Protein AF-A0A143C3G3-F1 (afdb_monomer)

Solvent-accessible surface area (backbone atoms only — not comparable to full-atom values): 5027 Å² total; per-residue (Å²): 130,88,82,73,48,74,69,57,52,51,51,50,38,60,74,72,68,50,82,76,64,95,83,52,96,79,65,72,81,76,53,72,54,26,46,68,21,34,52,48,24,60,74,72,71,47,85,76,49,66,52,13,51,53,29,36,51,54,54,51,52,54,53,51,50,53,52,52,50,54,50,52,52,51,52,52,54,54,52,59,68,72,78,113

Secondary structure (DSSP, 8-state):
-----HHHHHHHHHHTTPPPPTT-S--PPP-TTSHHHHHHHHHHT----HHHHHHHHHHHHHHHHHHHHHHHHHHHHHHHTT--

pLDDT: mean 87.08, std 13.01, range [45.78, 98.12]

Organism: NCBI:txid1783515

Mean predicted aligned error: 9.53 Å

Radius of gyration: 23.12 Å; Cα contacts (8 Å, |Δi|>4): 45; chains: 1; bounding box: 44×29×73 Å

Foldseek 3Di:
DDDDDLVRVVVVCVVVVHDDPPDRPPDDDQPFLACSSQVVCVVVVHDRDPSNVVNVVVVVVVVVVVVVVVVVVVVVVVVVVVVD

Sequence (84 aa):
MADLTDAELDQLIDAIGLKRPRGGSKYKPIAHGTYRGARQHRYRKEPLCDPCRLAENAYQAGMKQKARERKRAREQARAASSTS

Structure (mmCIF, N/CA/C/O backbone):
data_AF-A0A143C3G3-F1
#
_entry.id   AF-A0A143C3G3-F1
#
loop_
_atom_site.group_PDB
_atom_site.id
_atom_site.type_symbol
_atom_site.label_atom_id
_atom_site.label_alt_id
_atom_site.label_comp_id
_atom_site.label_asym_id
_atom_site.label_entity_id
_atom_site.label_seq_id
_atom_site.pdbx_PDB_ins_code
_atom_site.Cartn_x
_atom_site.Cartn_y
_atom_site.Cartn_z
_atom_site.occupancy
_atom_site.B_iso_or_equiv
_atom_site.auth_seq_id
_atom_site.auth_comp_id
_atom_site.auth_asym_id
_atom_site.auth_atom_id
_atom_site.pdbx_PDB_model_num
ATOM 1 N N . MET A 1 1 ? -11.513 19.003 35.674 1.00 45.78 1 MET A N 1
ATOM 2 C CA . MET A 1 1 ? -12.383 19.017 34.481 1.00 45.78 1 MET A CA 1
ATOM 3 C C . MET A 1 1 ? -12.897 17.600 34.327 1.00 45.78 1 MET A C 1
ATOM 5 O O . MET A 1 1 ? -12.078 16.702 34.438 1.00 45.78 1 MET A O 1
ATOM 9 N N . ALA A 1 2 ? -14.209 17.385 34.227 1.00 62.94 2 ALA A N 1
ATOM 10 C CA . ALA A 1 2 ? -14.745 16.038 34.039 1.00 62.94 2 ALA A CA 1
ATOM 11 C C . ALA A 1 2 ? -14.395 15.567 32.623 1.00 62.94 2 ALA A C 1
ATOM 13 O O . ALA A 1 2 ? -14.795 16.214 31.653 1.00 62.94 2 ALA A O 1
ATOM 14 N N . ASP A 1 3 ? -13.617 14.493 32.516 1.00 76.19 3 ASP A N 1
ATOM 15 C CA . ASP A 1 3 ? -13.319 13.866 31.234 1.00 76.19 3 ASP A CA 1
ATOM 16 C C . ASP A 1 3 ? -14.574 13.121 30.771 1.00 76.19 3 ASP A C 1
ATOM 18 O O . ASP A 1 3 ? -14.922 12.066 31.298 1.00 76.19 3 ASP A O 1
ATOM 22 N N . LEU A 1 4 ? -15.295 13.721 29.823 1.00 76.25 4 LEU A N 1
ATOM 23 C CA . LEU A 1 4 ? -16.409 13.078 29.133 1.00 76.25 4 LEU A CA 1
ATOM 24 C C . LEU A 1 4 ? -15.891 11.858 28.372 1.00 76.25 4 LEU A C 1
ATOM 26 O O . LEU A 1 4 ? -14.900 11.945 27.643 1.00 76.25 4 LEU A O 1
ATOM 30 N N . THR A 1 5 ? -16.588 10.735 28.503 1.00 82.94 5 THR A N 1
ATOM 31 C CA . THR A 1 5 ? -16.303 9.553 27.690 1.00 82.94 5 THR A CA 1
ATOM 32 C C . THR A 1 5 ? -16.678 9.802 26.226 1.00 82.94 5 THR A C 1
ATOM 34 O O . THR A 1 5 ? -17.564 10.604 25.917 1.00 82.94 5 THR A O 1
ATOM 37 N N . ASP A 1 6 ? -16.056 9.065 25.301 1.00 74.75 6 ASP A N 1
ATOM 38 C CA . ASP A 1 6 ? -16.362 9.157 23.864 1.00 74.75 6 ASP A CA 1
ATOM 39 C C . ASP A 1 6 ? -17.857 8.939 23.563 1.00 74.75 6 ASP A C 1
ATOM 41 O O . ASP A 1 6 ? -18.413 9.550 22.649 1.00 74.75 6 ASP A O 1
ATOM 45 N N . ALA A 1 7 ? -18.519 8.090 24.355 1.00 77.94 7 ALA A N 1
ATOM 46 C CA . ALA A 1 7 ? -19.941 7.801 24.226 1.00 77.94 7 ALA A CA 1
ATOM 47 C C . ALA A 1 7 ? -20.826 8.978 24.671 1.00 77.94 7 ALA A C 1
ATOM 49 O O . ALA A 1 7 ? -21.827 9.270 24.018 1.00 77.94 7 ALA A O 1
ATOM 50 N N . GLU A 1 8 ? -20.465 9.666 25.755 1.00 82.62 8 GLU A N 1
ATOM 51 C CA . GLU A 1 8 ? -21.196 10.844 26.242 1.00 82.62 8 GLU A CA 1
ATOM 52 C C . GLU A 1 8 ? -20.996 12.044 25.313 1.00 82.62 8 GLU A C 1
ATOM 54 O O . GLU A 1 8 ? -21.941 12.780 25.023 1.00 82.62 8 GLU A O 1
ATOM 59 N N . LEU A 1 9 ? -19.787 12.203 24.767 1.00 82.19 9 LEU A N 1
ATOM 60 C CA . LEU A 1 9 ? -19.505 13.209 23.749 1.00 82.19 9 LEU A CA 1
ATOM 61 C C . LEU A 1 9 ? -20.339 12.977 22.477 1.00 82.19 9 LEU A C 1
ATOM 63 O O . LEU A 1 9 ? -20.891 13.927 21.920 1.00 82.19 9 LEU A O 1
ATOM 67 N N . ASP A 1 10 ? -20.474 11.723 22.034 1.00 78.94 10 ASP A N 1
ATOM 68 C CA . ASP A 1 10 ? -21.332 11.357 20.902 1.00 78.94 10 ASP A CA 1
ATOM 69 C C . ASP A 1 10 ? -22.810 11.704 21.158 1.00 78.94 10 ASP A C 1
ATOM 71 O O . ASP A 1 10 ? -23.466 12.251 20.269 1.00 78.94 10 ASP A O 1
ATOM 75 N N . GLN A 1 11 ? -23.324 11.421 22.362 1.00 83.00 11 GLN A N 1
ATOM 76 C CA . GLN A 1 11 ? -24.705 11.750 22.745 1.00 83.00 11 GLN A CA 1
ATOM 77 C C . GLN A 1 11 ? -24.958 13.258 22.705 1.00 83.00 11 GLN A C 1
ATOM 79 O O . GLN A 1 11 ? -25.991 13.699 22.201 1.00 83.00 11 GLN A O 1
ATOM 84 N N . LEU A 1 12 ? -24.001 14.053 23.187 1.00 86.25 12 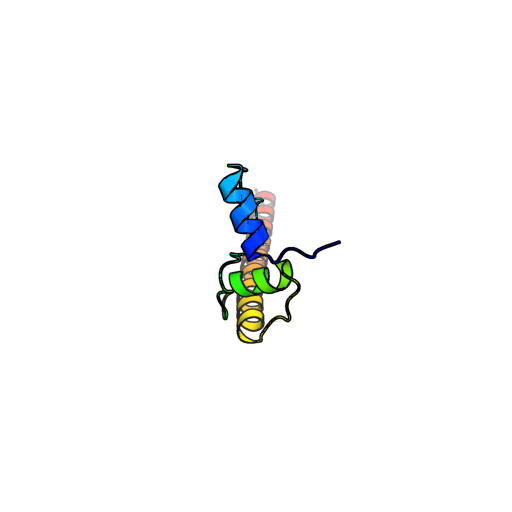LEU A N 1
ATOM 85 C CA . LEU A 1 12 ? -24.105 15.508 23.169 1.00 86.25 12 LEU A CA 1
ATOM 86 C C . LEU A 1 12 ? -24.121 16.059 21.746 1.00 86.25 12 LEU A C 1
ATOM 88 O O . LEU A 1 12 ? -24.968 16.895 21.449 1.00 86.25 12 LEU A O 1
ATOM 92 N N . ILE A 1 13 ? -23.234 15.578 20.867 1.00 83.69 13 ILE A N 1
ATOM 93 C CA . ILE A 1 13 ? -23.175 15.998 19.456 1.00 83.69 13 ILE A CA 1
ATOM 94 C C . ILE A 1 13 ? -24.505 15.726 18.743 1.00 83.69 13 ILE A C 1
ATOM 96 O O . ILE A 1 13 ? -24.983 16.589 18.001 1.00 83.69 13 ILE A O 1
ATOM 100 N N . ASP A 1 14 ? -25.106 14.557 18.980 1.00 82.62 14 ASP A N 1
ATOM 101 C CA . ASP A 1 14 ? -26.400 14.204 18.396 1.00 82.62 14 ASP A CA 1
ATOM 102 C C . ASP A 1 14 ? -27.532 15.084 18.967 1.00 82.62 14 ASP A C 1
ATOM 104 O O . ASP A 1 14 ? -28.360 15.581 18.203 1.00 82.62 14 ASP A O 1
ATOM 108 N N . ALA A 1 15 ? -27.537 15.347 20.281 1.00 87.69 15 ALA A N 1
ATOM 109 C CA . ALA A 1 15 ? -28.564 16.150 20.952 1.00 87.69 15 ALA A CA 1
ATOM 110 C C . ALA A 1 15 ? -28.606 17.615 20.480 1.00 87.69 15 ALA A C 1
ATOM 112 O O . ALA A 1 15 ? -29.679 18.201 20.362 1.00 87.69 15 ALA A O 1
ATOM 113 N N . ILE A 1 16 ? -27.447 18.204 20.179 1.00 88.69 16 ILE A N 1
ATOM 114 C CA . ILE A 1 16 ? -27.327 19.587 19.682 1.00 88.69 16 ILE A CA 1
ATOM 115 C C . ILE A 1 16 ? -27.382 19.687 18.150 1.00 88.69 16 ILE A C 1
ATOM 117 O O . ILE A 1 16 ? -27.211 20.774 17.597 1.00 88.69 16 ILE A O 1
ATOM 121 N N . GLY A 1 17 ? -27.594 18.567 17.448 1.00 85.12 17 GLY A N 1
ATOM 122 C CA . GLY A 1 17 ? -27.697 18.528 15.988 1.00 85.12 17 GLY A CA 1
ATOM 123 C C . GLY A 1 17 ? -26.417 18.947 15.258 1.00 85.12 17 GLY A C 1
ATOM 124 O O . GLY A 1 17 ? -26.471 19.351 14.093 1.00 85.12 17 GLY A O 1
ATOM 125 N N . LEU A 1 18 ? -25.256 18.877 15.919 1.00 82.62 18 LEU A N 1
ATOM 126 C CA . LEU A 1 18 ? -23.991 19.240 15.293 1.00 82.62 18 LEU A CA 1
ATOM 127 C C . LEU A 1 18 ? -23.577 18.181 14.273 1.00 82.62 18 LEU A C 1
ATOM 129 O O . LEU A 1 18 ? -23.650 16.970 14.490 1.00 82.62 18 LEU A O 1
ATOM 133 N N . LYS A 1 19 ? -23.053 18.650 13.139 1.00 75.44 19 LYS A N 1
ATOM 134 C CA . LYS A 1 19 ? -22.457 17.764 12.143 1.00 75.44 19 LYS A CA 1
ATOM 135 C C . LYS A 1 19 ? -21.246 17.071 12.761 1.00 75.44 19 LYS A C 1
ATOM 137 O O . LYS A 1 19 ? -20.254 17.725 13.079 1.00 75.44 19 LYS A O 1
ATOM 142 N N . ARG A 1 20 ? -21.323 15.742 12.87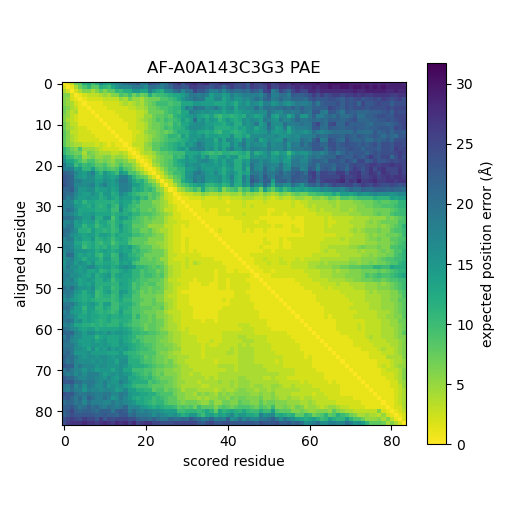6 1.00 68.81 20 ARG A N 1
ATOM 143 C CA . ARG A 1 20 ? -20.238 14.915 13.417 1.00 68.81 20 ARG A CA 1
ATOM 144 C C . ARG A 1 20 ? -18.909 15.257 12.727 1.00 68.81 20 ARG A C 1
ATOM 146 O O . ARG A 1 20 ? -18.860 15.283 11.487 1.00 68.81 20 ARG A O 1
ATOM 153 N N . PRO A 1 21 ? -17.829 15.503 13.490 1.00 67.00 21 PRO A N 1
ATOM 154 C CA . PRO A 1 21 ? -16.521 15.742 12.904 1.00 67.00 21 PRO A CA 1
ATOM 155 C C . PRO A 1 21 ? -16.097 14.514 12.092 1.00 67.00 21 PRO A C 1
ATOM 157 O O . PRO A 1 21 ? -16.388 13.366 12.447 1.00 67.00 21 PRO A O 1
ATOM 160 N N . ARG A 1 22 ? -15.424 14.741 10.959 1.00 61.09 22 ARG A N 1
ATOM 161 C CA . ARG A 1 22 ? -14.878 13.631 10.171 1.00 61.09 22 ARG A CA 1
ATOM 162 C C . ARG A 1 22 ? -13.834 12.908 11.023 1.00 61.09 22 ARG A C 1
ATOM 164 O O . ARG A 1 22 ? -12.783 13.475 11.290 1.00 61.09 22 ARG A O 1
ATOM 171 N N . GLY A 1 23 ? -14.136 11.667 11.412 1.00 57.44 23 GLY A N 1
ATOM 172 C CA . GLY A 1 23 ? -13.253 10.842 12.244 1.00 57.44 23 GLY A CA 1
ATOM 173 C C . GLY A 1 23 ? -13.682 10.664 13.707 1.00 57.44 23 GLY A C 1
ATOM 174 O O . GLY A 1 23 ? -12.816 10.460 14.547 1.00 57.44 23 GLY A O 1
ATOM 175 N N . GLY A 1 24 ? -14.980 10.741 14.030 1.00 54.38 24 GLY A N 1
ATOM 176 C CA . GLY A 1 24 ? -15.482 10.354 15.360 1.00 54.38 24 GLY A CA 1
ATOM 177 C C . GLY A 1 24 ? -15.241 8.873 15.718 1.00 54.38 24 GLY A C 1
ATOM 178 O O . GLY A 1 24 ? -14.984 8.056 14.830 1.00 54.38 24 GLY A O 1
ATOM 179 N N . SER A 1 25 ? -15.380 8.563 17.015 1.00 53.50 25 SER A N 1
ATOM 180 C CA . SER A 1 25 ? -15.188 7.290 17.763 1.00 53.50 25 SER A CA 1
ATOM 181 C C . SER A 1 25 ? -15.556 5.971 17.044 1.00 53.50 25 SER A C 1
ATOM 183 O O . SER A 1 25 ? -15.010 4.913 17.344 1.00 53.50 25 SER A O 1
ATOM 185 N N . LYS A 1 26 ? -16.425 6.010 16.026 1.00 57.19 26 LYS A N 1
ATOM 186 C CA . LYS A 1 26 ? -16.834 4.889 15.154 1.00 57.19 26 LYS A CA 1
ATOM 187 C C . LYS A 1 26 ? -15.857 4.620 14.009 1.00 57.19 26 LYS A C 1
ATOM 189 O O . LYS A 1 26 ? -16.246 4.387 12.858 1.00 57.19 26 LYS A O 1
ATOM 194 N N . TYR A 1 27 ? -14.568 4.665 14.290 1.00 65.69 27 TYR A N 1
ATOM 195 C CA . TYR A 1 27 ? -13.561 4.254 13.330 1.00 65.69 27 TYR A CA 1
ATOM 196 C C . TYR A 1 27 ? -13.815 2.801 12.914 1.00 65.69 27 TYR A C 1
ATOM 198 O O . TYR A 1 27 ? -13.716 1.890 13.728 1.00 65.69 27 TYR A O 1
ATOM 206 N N . LYS A 1 28 ? -14.130 2.574 11.629 1.00 78.06 28 LYS A N 1
ATOM 207 C CA . LYS A 1 28 ? -14.361 1.215 11.108 1.00 78.06 28 LYS A CA 1
ATOM 208 C C . LYS A 1 28 ? -13.199 0.291 11.507 1.00 78.06 28 LYS A C 1
ATOM 210 O O . LYS A 1 28 ? -12.049 0.754 11.449 1.00 78.06 28 LYS A O 1
ATOM 215 N N . PRO A 1 29 ? -13.467 -0.978 11.864 1.00 87.19 29 PRO A N 1
ATOM 216 C CA . PRO A 1 29 ? -12.416 -1.960 12.097 1.00 87.19 29 PRO A CA 1
ATOM 217 C C . PRO A 1 29 ? -11.415 -1.984 10.939 1.00 87.19 29 PRO A C 1
ATOM 219 O O . PRO A 1 29 ? -11.784 -1.753 9.781 1.00 87.19 29 PRO A O 1
ATOM 222 N N . ILE A 1 30 ? -10.138 -2.209 11.249 1.00 88.56 30 ILE A N 1
ATOM 223 C CA . ILE 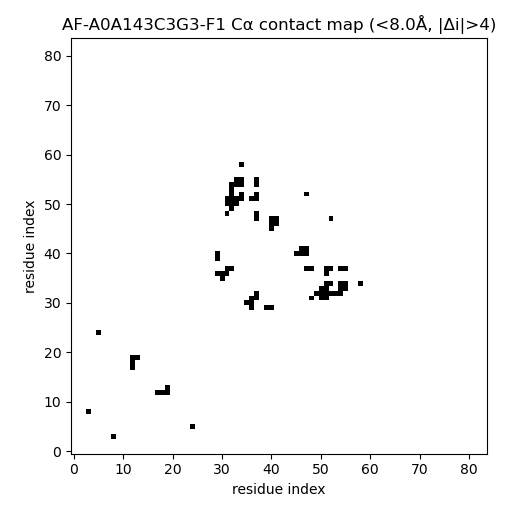A 1 30 ? -9.101 -2.285 10.219 1.00 88.56 30 ILE A CA 1
ATOM 224 C C . ILE A 1 30 ? -9.280 -3.588 9.439 1.00 88.56 30 ILE A C 1
ATOM 226 O O . ILE A 1 30 ? -9.301 -4.674 10.010 1.00 88.56 30 ILE A O 1
ATOM 230 N N . ALA A 1 31 ? -9.376 -3.489 8.114 1.00 92.81 31 ALA A N 1
ATOM 231 C CA . ALA A 1 31 ? -9.407 -4.658 7.240 1.00 92.81 31 ALA A CA 1
ATOM 232 C C . ALA A 1 31 ? -7.988 -5.231 7.066 1.00 92.81 31 ALA A C 1
ATOM 234 O O . ALA A 1 31 ? -7.241 -4.811 6.173 1.00 92.81 31 ALA A O 1
ATOM 235 N N . HIS A 1 32 ? -7.599 -6.159 7.943 1.00 96.25 32 HIS A N 1
ATOM 236 C CA . HIS A 1 32 ? -6.270 -6.775 7.942 1.00 96.25 32 HIS A CA 1
ATOM 237 C C . HIS A 1 32 ? -5.976 -7.581 6.667 1.00 96.25 32 HIS A C 1
ATOM 239 O O . HIS A 1 32 ? -6.883 -8.011 5.961 1.00 96.25 32 HIS A O 1
ATOM 245 N N . GLY A 1 33 ? -4.688 -7.761 6.349 1.00 96.25 33 GLY A N 1
ATOM 246 C CA . GLY A 1 33 ? -4.264 -8.506 5.155 1.00 96.25 33 GLY A CA 1
ATOM 247 C C . GLY A 1 33 ? -4.434 -7.741 3.840 1.00 96.25 33 GLY A C 1
ATOM 248 O O . GLY A 1 33 ? -4.319 -8.320 2.765 1.00 96.25 33 GLY A O 1
ATOM 249 N N . THR A 1 34 ? -4.703 -6.433 3.901 1.00 97.56 34 THR A N 1
ATOM 250 C CA . THR A 1 34 ? -4.901 -5.594 2.714 1.00 97.56 34 THR A CA 1
ATOM 251 C C . THR A 1 34 ? -3.995 -4.367 2.734 1.00 97.56 34 THR A C 1
ATOM 253 O O . THR A 1 34 ? -3.638 -3.849 3.795 1.00 97.56 34 THR A O 1
ATOM 256 N N . TYR A 1 35 ? -3.675 -3.832 1.549 1.00 96.50 35 TYR A N 1
ATOM 257 C CA . TYR A 1 35 ? -2.962 -2.554 1.435 1.00 96.50 35 TYR A CA 1
ATOM 258 C C . TYR A 1 35 ? -3.726 -1.411 2.125 1.00 96.50 35 TYR A C 1
ATOM 260 O O . TYR A 1 35 ? -3.127 -0.562 2.785 1.00 96.50 35 TYR A O 1
ATOM 268 N N . ARG A 1 36 ? -5.064 -1.403 2.028 1.00 94.69 36 ARG A N 1
ATOM 269 C CA . ARG A 1 36 ? -5.904 -0.406 2.712 1.00 94.69 36 ARG A CA 1
ATOM 270 C C . ARG A 1 36 ? -5.800 -0.523 4.232 1.00 94.69 36 ARG A C 1
ATOM 272 O O . ARG A 1 36 ? -5.666 0.504 4.890 1.00 94.69 36 ARG A O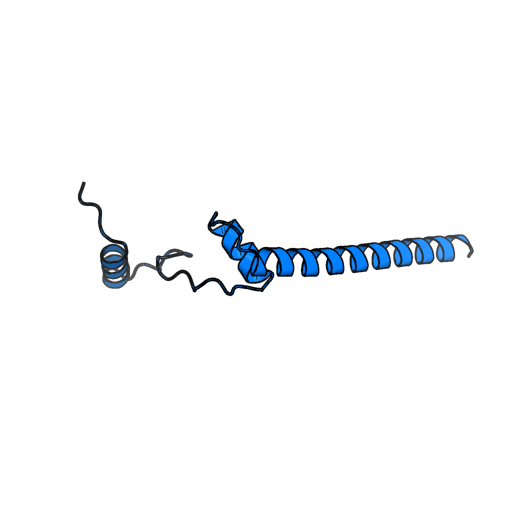 1
ATOM 279 N N . GLY A 1 37 ? -5.771 -1.743 4.764 1.00 95.50 37 GLY A N 1
ATOM 280 C CA . GLY A 1 37 ? -5.517 -1.996 6.180 1.00 95.50 37 GLY A CA 1
ATOM 281 C C . GLY A 1 37 ? -4.159 -1.458 6.628 1.00 95.50 37 GLY A C 1
ATOM 282 O O . GLY A 1 37 ? -4.082 -0.747 7.624 1.00 95.50 37 GLY A O 1
ATOM 283 N N . ALA A 1 38 ? -3.096 -1.694 5.853 1.00 96.62 38 ALA A N 1
ATOM 284 C CA . ALA A 1 38 ? -1.766 -1.151 6.146 1.00 96.62 38 ALA A CA 1
ATOM 285 C C . ALA A 1 38 ? -1.733 0.387 6.182 1.00 96.62 38 ALA A C 1
ATOM 287 O O . ALA A 1 38 ? -1.126 0.994 7.066 1.00 96.62 38 ALA A O 1
ATOM 288 N N . ARG A 1 39 ? -2.435 1.038 5.247 1.00 95.38 39 ARG A N 1
ATOM 289 C CA . ARG A 1 39 ? -2.589 2.502 5.234 1.00 95.38 39 ARG A CA 1
ATOM 290 C C . ARG A 1 39 ? -3.353 3.010 6.453 1.00 95.38 39 ARG A C 1
ATOM 292 O O . ARG A 1 39 ? -3.018 4.073 6.968 1.00 95.38 39 ARG A O 1
ATOM 299 N N . GLN A 1 40 ? -4.349 2.260 6.909 1.00 93.94 40 GLN A N 1
ATOM 300 C CA . GLN A 1 40 ? -5.154 2.601 8.075 1.00 93.94 40 GLN A CA 1
ATOM 301 C C . GLN A 1 40 ? -4.351 2.486 9.376 1.00 93.94 40 GLN A C 1
ATOM 30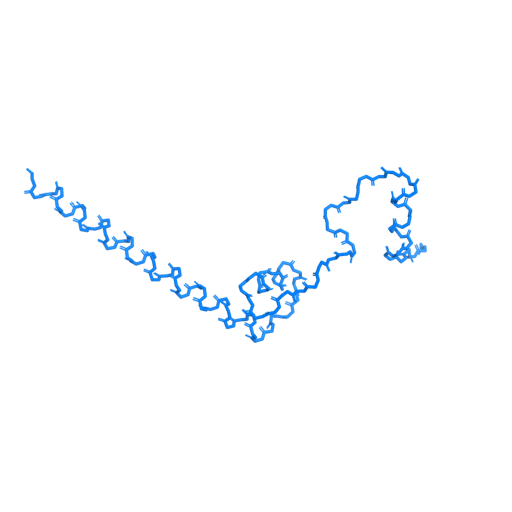3 O O . GLN A 1 40 ? -4.408 3.416 10.174 1.00 93.94 40 GLN A O 1
ATOM 308 N N . HIS A 1 41 ? -3.526 1.440 9.527 1.00 94.75 41 HIS A N 1
ATOM 309 C CA . HIS A 1 41 ? -2.529 1.324 10.608 1.00 94.75 41 HIS A CA 1
ATOM 310 C C . HIS A 1 41 ? -1.648 2.573 10.687 1.00 94.75 41 HIS A C 1
ATOM 312 O O . HIS A 1 41 ? -1.574 3.227 11.721 1.00 94.75 41 HIS A O 1
ATOM 318 N N . ARG A 1 42 ? -1.062 2.986 9.556 1.00 93.75 42 ARG A N 1
ATOM 319 C CA . ARG A 1 42 ? -0.209 4.186 9.485 1.00 93.75 42 ARG A CA 1
ATOM 320 C C . ARG A 1 42 ? -0.954 5.476 9.810 1.00 93.75 42 ARG A C 1
ATOM 322 O O . ARG A 1 42 ? -0.416 6.331 10.503 1.00 93.75 42 ARG A O 1
ATOM 329 N N . TYR A 1 43 ? -2.177 5.623 9.304 1.00 90.25 43 TYR A N 1
ATOM 330 C CA . TYR A 1 43 ? -3.009 6.796 9.572 1.00 90.25 43 TYR A CA 1
ATOM 331 C C . TYR A 1 43 ? -3.351 6.920 11.062 1.00 90.25 43 TYR A C 1
ATOM 333 O O . TYR A 1 43 ? -3.288 8.014 11.615 1.00 90.25 43 TYR A O 1
ATOM 341 N N . ARG A 1 44 ? -3.653 5.790 11.711 1.00 88.62 44 ARG A N 1
ATOM 342 C CA . ARG A 1 44 ? -3.949 5.713 13.148 1.00 88.62 44 ARG A CA 1
ATOM 343 C C . ARG A 1 44 ? -2.709 5.643 14.035 1.00 88.62 44 ARG A C 1
ATOM 345 O O . ARG A 1 44 ? -2.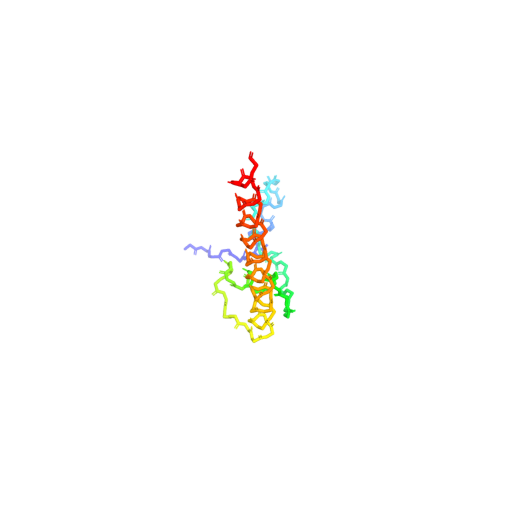844 5.693 15.249 1.00 88.62 44 ARG A O 1
ATOM 352 N N . LYS A 1 45 ? -1.515 5.557 13.439 1.00 90.38 45 LYS A N 1
ATOM 353 C CA . LYS A 1 45 ? -0.235 5.347 14.135 1.00 90.38 45 LYS A CA 1
ATOM 354 C C . LYS A 1 45 ? -0.234 4.080 15.008 1.00 90.38 45 LYS A C 1
ATOM 356 O O . LYS A 1 45 ? 0.457 4.026 16.020 1.00 90.38 45 LYS A O 1
ATOM 361 N N . GLU A 1 46 ? -0.986 3.062 14.596 1.00 90.62 46 GLU A N 1
ATOM 362 C CA . GLU A 1 46 ? -1.014 1.745 15.235 1.00 90.62 46 GLU A CA 1
ATOM 363 C C . GLU A 1 46 ? 0.115 0.846 14.689 1.00 90.62 46 GLU A C 1
ATOM 365 O O . GLU A 1 46 ? 0.532 1.012 13.531 1.00 90.62 46 GLU A O 1
ATOM 370 N N . PRO A 1 47 ? 0.622 -0.118 15.486 1.00 95.19 47 PRO A N 1
ATOM 371 C CA . PRO A 1 47 ? 1.622 -1.074 15.028 1.00 95.19 47 PRO A CA 1
ATOM 372 C C . PRO A 1 47 ? 1.141 -1.880 13.820 1.00 95.19 47 PRO A C 1
ATOM 374 O O . PRO A 1 47 ? 0.128 -2.580 13.859 1.00 95.19 47 PRO A O 1
ATOM 377 N N . LEU A 1 48 ? 1.915 -1.825 12.738 1.00 96.94 48 LEU A N 1
ATOM 378 C CA . LEU A 1 48 ? 1.582 -2.524 11.507 1.00 96.94 48 LEU A CA 1
ATOM 379 C C . LEU A 1 48 ? 1.751 -4.041 11.675 1.00 96.94 48 LEU A C 1
ATOM 381 O O . LEU A 1 48 ? 2.870 -4.543 11.731 1.00 96.94 48 LEU A O 1
ATOM 385 N N . CY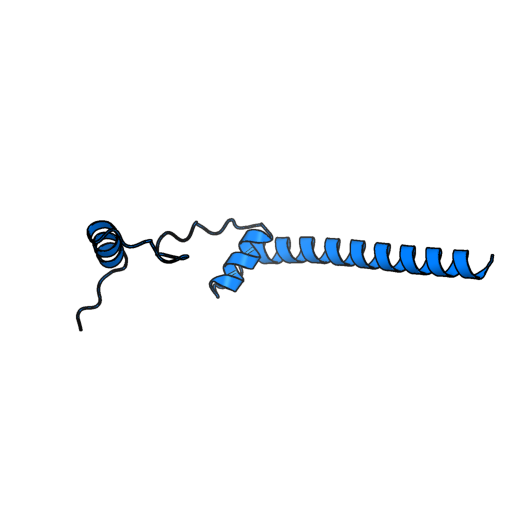S A 1 49 ? 0.641 -4.777 11.682 1.00 97.44 49 CYS A N 1
ATOM 386 C CA . CYS A 1 49 ? 0.671 -6.243 11.709 1.00 97.44 49 CYS A CA 1
ATOM 387 C C . CYS A 1 49 ? 1.249 -6.861 10.417 1.00 97.44 49 CYS A C 1
ATOM 389 O O . CYS A 1 49 ? 1.163 -6.281 9.325 1.00 97.44 49 CYS A O 1
ATOM 391 N N . ASP A 1 50 ? 1.760 -8.088 10.526 1.00 97.94 50 ASP A N 1
ATOM 392 C CA . ASP A 1 50 ? 2.405 -8.800 9.418 1.00 97.94 50 ASP A CA 1
ATOM 393 C C . ASP A 1 50 ? 1.534 -8.995 8.170 1.00 97.94 50 ASP A C 1
ATOM 395 O O . ASP A 1 50 ? 2.018 -8.692 7.074 1.00 97.94 50 ASP A O 1
ATOM 399 N N . PRO A 1 51 ? 0.251 -9.397 8.270 1.00 97.81 51 PRO A N 1
ATOM 400 C CA . PRO A 1 51 ? -0.598 -9.538 7.087 1.00 97.81 51 PRO A CA 1
ATOM 401 C C . PRO A 1 51 ? -0.729 -8.229 6.298 1.00 97.81 51 PRO A C 1
ATOM 403 O O . PRO A 1 51 ? -0.684 -8.219 5.068 1.00 97.81 51 PRO A O 1
ATOM 406 N N . CYS A 1 52 ? -0.853 -7.099 7.000 1.00 98.12 52 CYS A N 1
ATOM 407 C CA . CYS A 1 52 ? -0.925 -5.782 6.370 1.00 98.12 52 CYS A CA 1
ATOM 408 C C . CYS A 1 52 ? 0.416 -5.377 5.749 1.00 98.12 52 CYS A C 1
ATOM 410 O O . CYS A 1 52 ? 0.438 -4.847 4.638 1.00 98.12 52 CYS A O 1
ATOM 412 N N . ARG A 1 53 ? 1.534 -5.656 6.430 1.00 97.81 53 ARG A N 1
ATOM 413 C CA . ARG A 1 53 ? 2.887 -5.400 5.918 1.00 97.81 53 ARG A CA 1
ATOM 414 C C . ARG A 1 53 ? 3.152 -6.161 4.618 1.00 97.81 53 ARG A C 1
ATOM 416 O O . ARG A 1 53 ? 3.621 -5.569 3.648 1.00 97.81 53 ARG A O 1
ATOM 423 N N . LEU A 1 54 ? 2.809 -7.448 4.569 1.00 98.06 54 LEU A N 1
ATOM 424 C CA . LEU A 1 54 ? 2.956 -8.277 3.369 1.00 98.06 54 LEU A CA 1
ATOM 425 C C . LEU A 1 54 ? 2.093 -7.761 2.212 1.00 98.06 54 LEU A C 1
ATOM 427 O O . LEU A 1 54 ? 2.589 -7.614 1.094 1.00 98.06 54 LEU A O 1
ATOM 431 N N . ALA A 1 55 ? 0.833 -7.418 2.486 1.00 98.06 55 ALA A N 1
ATOM 432 C CA . ALA A 1 55 ? -0.070 -6.874 1.477 1.00 98.06 55 ALA A CA 1
ATOM 433 C C . ALA A 1 55 ? 0.424 -5.533 0.910 1.00 98.06 55 ALA A C 1
ATOM 435 O O . ALA A 1 55 ? 0.343 -5.290 -0.296 1.00 98.06 55 ALA A O 1
ATOM 436 N N . GLU A 1 56 ? 0.972 -4.663 1.761 1.00 97.56 56 GLU A N 1
ATOM 437 C CA . GLU A 1 56 ? 1.581 -3.414 1.313 1.00 97.56 56 GLU A CA 1
ATOM 438 C C . GLU A 1 56 ? 2.824 -3.654 0.456 1.00 97.56 56 GLU A C 1
ATOM 440 O O . GLU A 1 56 ? 2.957 -3.041 -0.604 1.00 97.56 56 GLU A O 1
ATOM 445 N N . ASN A 1 57 ? 3.697 -4.576 0.858 1.00 97.56 57 ASN A N 1
ATOM 446 C CA . ASN A 1 57 ? 4.881 -4.930 0.079 1.00 97.56 57 ASN A CA 1
ATOM 447 C C . ASN A 1 57 ? 4.511 -5.461 -1.313 1.00 97.56 57 ASN A C 1
ATOM 449 O O . ASN A 1 57 ? 5.098 -5.025 -2.306 1.00 97.56 57 ASN A O 1
ATOM 453 N N . ALA A 1 58 ? 3.508 -6.339 -1.401 1.00 97.50 58 ALA A N 1
ATOM 454 C CA . ALA A 1 58 ? 3.023 -6.881 -2.669 1.00 97.50 58 ALA A CA 1
ATOM 455 C C . ALA A 1 58 ? 2.472 -5.775 -3.585 1.00 97.50 58 ALA A C 1
ATOM 457 O O . ALA A 1 58 ? 2.835 -5.692 -4.762 1.00 97.50 58 ALA A O 1
ATOM 458 N N . TYR A 1 59 ? 1.665 -4.865 -3.030 1.00 96.62 59 TYR A N 1
ATOM 459 C CA . TYR A 1 59 ? 1.152 -3.712 -3.769 1.00 96.62 59 TYR A CA 1
ATOM 460 C C . TYR A 1 59 ? 2.288 -2.823 -4.301 1.00 96.62 59 TYR A C 1
ATOM 462 O O . TYR A 1 59 ? 2.309 -2.461 -5.480 1.00 96.62 59 TYR A O 1
ATOM 470 N N . GLN A 1 60 ? 3.271 -2.500 -3.456 1.00 96.31 60 GLN A N 1
ATOM 471 C CA . GLN A 1 60 ? 4.403 -1.656 -3.842 1.00 96.31 60 GLN A CA 1
ATOM 472 C C . GLN A 1 60 ? 5.292 -2.312 -4.906 1.00 96.31 60 GLN A C 1
ATOM 474 O O . GLN A 1 60 ? 5.775 -1.625 -5.809 1.00 96.31 60 GLN A O 1
ATOM 479 N N . ALA A 1 61 ? 5.493 -3.629 -4.842 1.00 97.06 61 ALA A N 1
ATOM 480 C CA . ALA A 1 61 ? 6.228 -4.366 -5.866 1.00 97.06 61 ALA A CA 1
ATOM 481 C C . ALA A 1 61 ? 5.547 -4.244 -7.240 1.00 97.06 61 ALA A C 1
ATOM 483 O O . ALA A 1 61 ? 6.210 -3.890 -8.219 1.00 97.06 61 ALA A O 1
ATOM 484 N N . GLY A 1 62 ? 4.221 -4.418 -7.297 1.00 97.12 62 GLY A N 1
ATOM 485 C CA . GLY A 1 62 ? 3.448 -4.247 -8.530 1.00 97.12 62 GLY A CA 1
ATOM 486 C C . GLY A 1 62 ? 3.511 -2.819 -9.085 1.00 97.12 62 GLY A C 1
ATOM 487 O O . GLY A 1 62 ? 3.689 -2.619 -10.286 1.00 97.12 62 GLY A O 1
ATOM 488 N N . MET A 1 63 ? 3.453 -1.800 -8.220 1.00 96.69 63 MET A N 1
ATOM 489 C CA . MET A 1 63 ? 3.592 -0.399 -8.649 1.00 96.69 63 MET A CA 1
ATOM 490 C C . MET A 1 63 ? 4.982 -0.105 -9.229 1.00 96.69 63 MET A C 1
ATOM 492 O O . MET A 1 63 ? 5.095 0.599 -10.235 1.00 96.69 63 MET A O 1
ATOM 496 N N . LYS A 1 64 ? 6.044 -0.680 -8.649 1.00 96.50 64 LYS A N 1
ATOM 497 C CA . LYS A 1 64 ? 7.413 -0.555 -9.175 1.00 96.50 64 LYS A CA 1
ATOM 498 C C . LYS A 1 64 ? 7.567 -1.220 -10.542 1.00 96.50 64 LYS A C 1
ATOM 500 O O . LYS A 1 64 ? 8.231 -0.649 -11.406 1.00 96.50 64 LYS A O 1
ATOM 505 N N . GLN A 1 65 ? 6.964 -2.390 -10.754 1.00 96.31 65 GLN A N 1
ATOM 506 C CA . GLN A 1 65 ? 6.970 -3.064 -12.059 1.00 96.31 65 GLN A CA 1
ATOM 507 C C . GLN A 1 65 ? 6.304 -2.190 -13.128 1.00 96.31 65 GLN A C 1
ATOM 509 O O . GLN A 1 65 ? 6.956 -1.837 -14.111 1.00 96.31 65 GLN A O 1
ATOM 514 N N . LYS A 1 66 ? 5.086 -1.702 -12.864 1.00 96.88 66 LYS A N 1
ATOM 515 C CA . LYS A 1 66 ? 4.368 -0.791 -13.772 1.00 96.88 66 LYS A CA 1
ATOM 516 C C . LYS A 1 66 ? 5.155 0.486 -14.069 1.00 96.88 66 LYS A C 1
ATOM 518 O O . LYS A 1 66 ? 5.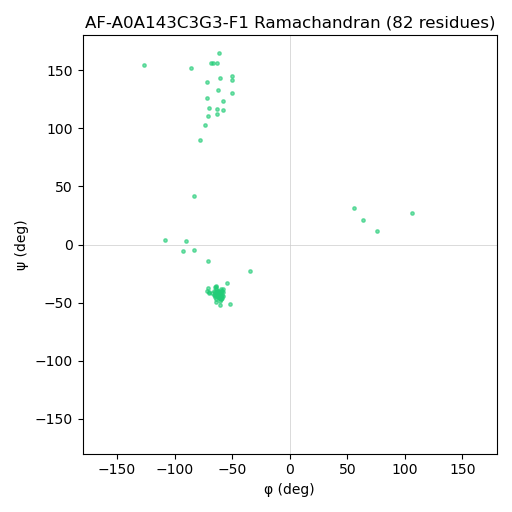190 0.956 -15.203 1.00 96.88 66 LYS A O 1
ATOM 523 N N . ALA A 1 67 ? 5.814 1.066 -13.066 1.00 97.19 67 ALA A N 1
ATOM 524 C CA . ALA A 1 67 ? 6.646 2.250 -13.265 1.00 97.19 67 ALA A CA 1
ATOM 525 C C . ALA A 1 67 ? 7.838 1.973 -14.200 1.00 97.19 67 ALA A C 1
ATOM 527 O O . ALA A 1 67 ? 8.143 2.798 -15.063 1.00 97.19 67 ALA A O 1
ATOM 528 N N . ARG A 1 68 ? 8.487 0.806 -14.066 1.00 97.06 68 ARG A N 1
ATOM 529 C CA . ARG A 1 68 ? 9.583 0.377 -14.952 1.00 97.06 68 ARG A CA 1
ATOM 530 C C . ARG A 1 68 ? 9.098 0.158 -16.382 1.00 97.06 68 ARG A C 1
ATOM 532 O O . ARG A 1 68 ? 9.762 0.612 -17.308 1.00 97.06 68 ARG A O 1
ATOM 539 N N . GLU A 1 69 ? 7.945 -0.477 -16.560 1.00 97.00 69 GLU A N 1
ATOM 540 C CA . GLU A 1 69 ? 7.326 -0.683 -17.876 1.00 97.00 69 GLU A CA 1
ATOM 541 C C . GLU A 1 69 ? 7.009 0.649 -18.558 1.00 97.00 69 GLU A C 1
ATOM 543 O O . GLU A 1 69 ? 7.428 0.877 -19.690 1.00 97.00 69 GLU A O 1
ATOM 548 N N . ARG A 1 70 ? 6.368 1.583 -17.842 1.00 97.06 70 ARG A N 1
ATOM 549 C CA . ARG A 1 70 ? 6.079 2.927 -18.367 1.00 97.06 70 ARG A CA 1
ATOM 550 C C . ARG A 1 70 ? 7.346 3.686 -18.753 1.00 97.06 70 ARG A C 1
ATOM 552 O O . ARG A 1 70 ? 7.347 4.394 -19.758 1.00 97.06 70 ARG A O 1
ATOM 559 N N . LYS A 1 71 ? 8.422 3.550 -17.971 1.00 97.06 71 LYS A N 1
ATOM 560 C CA . LYS A 1 71 ? 9.718 4.162 -18.292 1.00 97.06 71 LYS A CA 1
ATOM 561 C C . LYS A 1 71 ? 10.292 3.583 -19.589 1.00 97.06 71 LYS A C 1
ATOM 563 O O . LYS A 1 71 ? 10.626 4.357 -20.478 1.00 97.06 71 LYS A O 1
ATOM 568 N N . ARG A 1 72 ? 10.325 2.252 -19.719 1.00 97.12 72 ARG A N 1
ATOM 569 C CA . ARG A 1 72 ? 10.804 1.564 -20.931 1.00 97.12 72 ARG A CA 1
ATOM 570 C C . ARG A 1 72 ? 9.999 1.960 -22.165 1.00 97.12 72 ARG A C 1
ATOM 572 O O . ARG A 1 72 ? 10.586 2.306 -23.180 1.00 97.12 72 ARG A O 1
ATOM 579 N N . ALA A 1 73 ? 8.671 1.986 -22.057 1.00 96.38 73 ALA A N 1
ATOM 580 C CA . ALA A 1 73 ? 7.798 2.401 -23.154 1.00 96.38 73 ALA A CA 1
ATOM 581 C C . ALA A 1 73 ? 8.080 3.849 -23.595 1.00 96.38 73 ALA A C 1
ATOM 583 O O . ALA A 1 73 ? 8.141 4.139 -24.786 1.00 96.38 73 ALA A O 1
ATOM 584 N N . ARG A 1 74 ? 8.318 4.762 -22.642 1.00 96.75 74 ARG A N 1
ATOM 585 C CA . ARG A 1 74 ? 8.674 6.156 -22.946 1.00 96.75 74 ARG A CA 1
ATOM 586 C C . ARG A 1 74 ? 10.038 6.276 -23.630 1.00 96.75 74 ARG A C 1
ATOM 588 O O . ARG A 1 74 ? 10.191 7.099 -24.526 1.00 96.75 74 ARG A O 1
ATOM 595 N N . GLU A 1 75 ? 11.020 5.487 -23.204 1.00 96.38 75 GLU A N 1
ATOM 596 C CA . GLU A 1 75 ? 12.352 5.448 -23.822 1.00 96.38 75 GLU A CA 1
ATOM 597 C C . GLU A 1 75 ? 12.286 4.902 -25.252 1.00 96.38 75 GLU A C 1
ATOM 599 O O . GLU A 1 7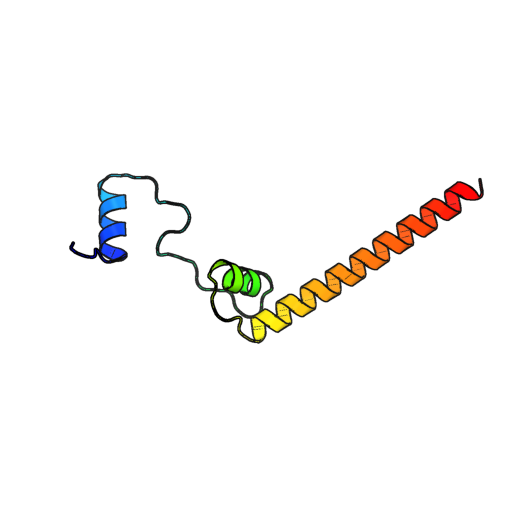5 ? 12.854 5.509 -26.155 1.00 96.38 75 GLU A O 1
ATOM 604 N N . GLN A 1 76 ? 11.523 3.828 -25.474 1.00 94.69 76 GLN A N 1
ATOM 605 C CA . GLN A 1 76 ? 11.283 3.265 -26.805 1.00 94.69 76 GLN A CA 1
ATOM 606 C C . GLN A 1 76 ? 10.581 4.264 -27.730 1.00 94.69 76 GLN A C 1
ATOM 608 O O . GLN A 1 76 ? 11.031 4.468 -28.854 1.00 94.69 76 GLN A O 1
ATOM 613 N N . ALA A 1 77 ? 9.533 4.941 -27.247 1.00 94.62 77 ALA A N 1
ATOM 614 C CA . ALA A 1 77 ? 8.843 5.973 -28.018 1.00 94.62 77 ALA A CA 1
ATOM 615 C C . ALA A 1 77 ? 9.786 7.129 -28.392 1.00 94.62 77 ALA A C 1
ATOM 617 O O . ALA A 1 77 ? 9.803 7.565 -29.538 1.00 94.62 77 ALA A O 1
ATOM 618 N N . ARG A 1 78 ? 10.625 7.584 -27.449 1.00 94.94 78 ARG A N 1
ATOM 619 C CA . ARG A 1 78 ? 11.617 8.638 -27.708 1.00 94.94 78 ARG A CA 1
ATOM 620 C C . ARG A 1 78 ? 12.655 8.209 -28.748 1.00 94.94 78 ARG A C 1
ATOM 622 O O . ARG A 1 78 ? 13.014 9.024 -29.590 1.00 94.94 78 ARG A O 1
ATOM 629 N N . ALA A 1 79 ? 13.134 6.967 -28.679 1.00 92.06 79 ALA A N 1
ATOM 630 C CA . ALA A 1 79 ? 14.080 6.429 -29.651 1.00 92.06 79 ALA A CA 1
ATOM 631 C C . ALA A 1 79 ? 13.454 6.356 -31.054 1.00 92.06 79 ALA A C 1
ATOM 633 O O . ALA A 1 79 ? 14.051 6.858 -32.001 1.00 92.06 79 ALA A O 1
ATOM 634 N N . ALA A 1 80 ? 12.226 5.843 -31.176 1.00 89.44 80 ALA A N 1
ATOM 635 C CA . ALA A 1 80 ? 11.520 5.754 -32.456 1.00 89.44 80 ALA A CA 1
ATOM 636 C C . ALA A 1 80 ? 11.311 7.129 -33.116 1.00 89.44 80 ALA A C 1
ATOM 638 O O . ALA A 1 80 ? 11.519 7.272 -34.316 1.00 89.44 80 ALA A O 1
ATOM 639 N N . SER A 1 81 ? 10.978 8.161 -32.331 1.00 85.31 81 SER A N 1
ATOM 640 C CA . SER A 1 81 ? 10.830 9.534 -32.840 1.00 85.31 81 SER A CA 1
ATOM 641 C C . SER A 1 81 ? 12.149 10.206 -33.235 1.00 85.31 81 SER A C 1
ATOM 643 O O . SER A 1 81 ? 12.113 11.252 -33.865 1.00 85.31 81 SER A O 1
ATOM 645 N N . SER A 1 82 ? 13.303 9.656 -32.843 1.00 79.69 82 SER A N 1
ATOM 646 C CA . SER A 1 82 ? 14.624 10.199 -33.200 1.00 79.69 82 SER A CA 1
ATOM 647 C C . SER A 1 82 ? 15.226 9.586 -34.468 1.00 79.69 82 SER A C 1
ATOM 649 O O . SER A 1 82 ? 16.293 10.008 -34.900 1.00 79.69 82 SER A O 1
ATOM 651 N N . THR A 1 83 ? 14.573 8.570 -35.038 1.00 74.00 83 THR A N 1
ATOM 652 C CA . THR A 1 83 ? 15.029 7.843 -36.238 1.00 74.00 83 THR A CA 1
ATOM 653 C C . THR A 1 83 ? 14.175 8.165 -37.476 1.00 74.00 83 THR A C 1
ATOM 655 O O . THR A 1 83 ? 14.373 7.561 -38.524 1.00 74.00 83 THR A O 1
ATOM 658 N N . SER A 1 84 ? 13.217 9.090 -37.353 1.00 56.03 84 SER A N 1
ATOM 659 C CA . SER A 1 84 ? 12.395 9.650 -38.442 1.00 56.03 84 SER A CA 1
ATOM 660 C C . SER A 1 84 ? 12.778 11.105 -38.670 1.00 56.03 84 SER A C 1
ATOM 662 O O . SER A 1 84 ? 12.769 11.526 -39.843 1.00 56.03 84 SER A O 1
#